Protein AF-A0A541BXY4-F1 (afdb_monomer_lite)

Foldseek 3Di:
DDDDDDDDDPDDDDDDLDPVPDDDDPLCPVVLVQLVCPCVDDVRDDDDDDDPPSCRVSSVSHSCVVVVNDDDDD

pLDDT: mean 91.66, std 8.8, range [51.34, 97.75]

Sequence (74 aa):
MTGPGQLAFAFPPAVSYAEADFVPAAASAEARAWLARWPGWPSGRLALWGPEGAGKSHLAAIWAARTQAAVLPA

Radius of gyrat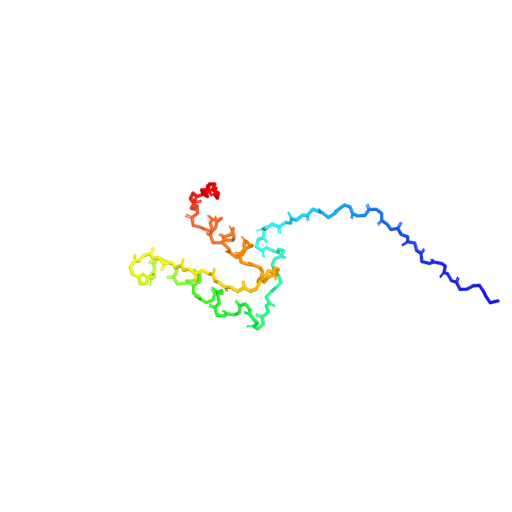ion: 17.61 Å; chains: 1; bounding box: 34×27×62 Å

Secondary structure (DSSP, 8-state):
--PPPPPPP---------GGG----GGGHHHHHHHTTTT--GGG------STTSSHHHHHHHHHHHHTPPPPP-

Structure (mmCIF, N/CA/C/O backbone):
data_AF-A0A541BXY4-F1
#
_entry.id   AF-A0A541BXY4-F1
#
loop_
_atom_site.group_PDB
_atom_site.id
_atom_site.type_symbol
_atom_site.label_atom_id
_atom_site.label_alt_id
_atom_site.label_comp_id
_atom_site.label_asym_id
_atom_site.label_entity_id
_atom_site.label_seq_id
_atom_site.pdbx_PDB_ins_code
_atom_site.Cartn_x
_atom_site.Cartn_y
_atom_site.Cartn_z
_atom_site.occupancy
_atom_site.B_iso_or_equiv
_atom_site.auth_seq_id
_atom_site.auth_comp_id
_atom_site.auth_asym_id
_atom_site.auth_atom_id
_atom_site.pdbx_PDB_model_num
ATOM 1 N N . MET A 1 1 ? 21.662 -0.148 -45.466 1.00 51.34 1 MET A N 1
ATOM 2 C CA . MET A 1 1 ? 20.924 -0.821 -44.377 1.00 51.34 1 MET A CA 1
ATOM 3 C C . MET A 1 1 ? 20.214 0.258 -43.580 1.00 51.34 1 MET A C 1
ATOM 5 O O . MET A 1 1 ? 20.855 0.904 -42.767 1.00 51.34 1 MET A O 1
ATOM 9 N N . THR A 1 2 ? 18.939 0.514 -43.855 1.00 61.59 2 THR A N 1
ATOM 10 C CA . THR A 1 2 ? 18.160 1.525 -43.123 1.00 61.59 2 THR A CA 1
ATOM 11 C C . THR A 1 2 ? 16.943 0.806 -42.563 1.00 61.59 2 THR A C 1
ATOM 13 O O . THR A 1 2 ? 15.964 0.585 -43.269 1.00 61.59 2 THR A O 1
ATOM 16 N N . GLY A 1 3 ? 17.075 0.308 -41.332 1.00 74.81 3 GLY A N 1
ATOM 17 C CA . GLY A 1 3 ? 15.954 -0.259 -40.585 1.00 74.81 3 GLY A CA 1
ATOM 18 C C . GLY A 1 3 ? 15.030 0.857 -40.087 1.00 74.81 3 GLY A C 1
ATOM 19 O O . GLY A 1 3 ? 15.474 2.005 -39.997 1.00 74.81 3 GLY A O 1
ATOM 20 N N . PRO A 1 4 ? 13.758 0.556 -39.788 1.00 76.94 4 PRO A N 1
ATOM 21 C CA . PRO A 1 4 ? 12.819 1.557 -39.295 1.00 76.94 4 PRO A CA 1
ATOM 22 C C . PRO A 1 4 ? 13.371 2.234 -38.029 1.00 76.94 4 PRO A C 1
ATOM 24 O O . PRO A 1 4 ? 13.810 1.562 -37.097 1.00 76.94 4 PRO A O 1
ATOM 27 N N . GLY A 1 5 ? 13.387 3.570 -38.026 1.00 85.25 5 GLY A N 1
ATOM 28 C CA . GLY A 1 5 ? 13.842 4.369 -36.888 1.00 85.25 5 GLY A CA 1
ATOM 29 C C . GLY A 1 5 ? 12.852 4.309 -35.723 1.00 85.25 5 GLY A C 1
ATOM 30 O O . GLY A 1 5 ? 11.641 4.251 -35.933 1.00 85.25 5 GLY A O 1
ATOM 31 N N . GLN A 1 6 ? 13.361 4.327 -34.490 1.00 88.31 6 GLN A N 1
ATOM 32 C CA . GLN A 1 6 ? 12.530 4.402 -33.288 1.00 88.31 6 GLN A CA 1
ATOM 33 C C . GLN A 1 6 ? 11.806 5.754 -33.225 1.00 88.31 6 GLN A C 1
ATOM 35 O O . GLN A 1 6 ? 12.434 6.807 -33.329 1.00 88.31 6 GLN A O 1
ATOM 40 N N . LEU A 1 7 ? 10.489 5.725 -33.017 1.00 86.06 7 LEU A N 1
ATOM 41 C CA . LEU A 1 7 ? 9.675 6.921 -32.806 1.00 86.06 7 LEU A CA 1
ATOM 42 C C . LEU A 1 7 ? 9.560 7.202 -31.305 1.00 86.06 7 LEU A C 1
ATOM 44 O O . LEU A 1 7 ? 9.149 6.335 -30.534 1.00 86.06 7 LEU A O 1
ATOM 48 N N . ALA A 1 8 ? 9.925 8.415 -30.891 1.00 85.44 8 ALA A N 1
ATOM 49 C CA . ALA A 1 8 ? 9.704 8.883 -29.530 1.00 85.44 8 ALA A CA 1
ATOM 50 C C . ALA A 1 8 ? 8.304 9.493 -29.426 1.00 85.44 8 ALA A C 1
ATOM 52 O O . ALA A 1 8 ? 7.989 10.470 -30.104 1.00 85.44 8 ALA A O 1
ATOM 53 N N . PHE A 1 9 ? 7.473 8.922 -28.562 1.00 83.69 9 PHE A N 1
ATOM 54 C CA . PHE A 1 9 ? 6.167 9.478 -28.240 1.00 83.69 9 PHE A CA 1
ATOM 55 C C . PHE A 1 9 ? 6.261 10.307 -26.961 1.00 83.69 9 PHE A C 1
ATOM 57 O O . PHE A 1 9 ? 6.821 9.861 -25.959 1.00 83.69 9 PHE A O 1
ATOM 64 N N . ALA A 1 10 ? 5.693 11.512 -26.989 1.00 81.81 10 ALA A N 1
ATOM 65 C CA . ALA A 1 10 ? 5.558 12.349 -25.807 1.00 81.81 10 ALA A CA 1
ATOM 66 C C . ALA A 1 10 ? 4.395 11.835 -24.946 1.00 81.81 10 ALA A C 1
ATOM 68 O O . ALA A 1 10 ? 3.279 12.344 -25.024 1.00 81.81 10 ALA A O 1
ATOM 69 N N . PHE A 1 11 ? 4.655 10.801 -24.145 1.00 80.00 11 PHE A N 1
ATOM 70 C CA . PHE A 1 11 ? 3.738 10.350 -23.103 1.00 80.00 11 PHE A CA 1
ATOM 71 C C . PHE A 1 11 ? 4.124 11.022 -21.782 1.00 80.00 11 PHE A C 1
ATOM 73 O O . PHE A 1 11 ? 5.079 10.580 -21.139 1.00 80.00 11 PHE A O 1
ATOM 80 N N . PRO A 1 12 ? 3.443 12.106 -21.367 1.00 76.50 12 PRO A N 1
ATOM 81 C CA . PRO A 1 12 ? 3.677 12.669 -20.047 1.00 76.50 12 PRO A CA 1
ATOM 82 C C . PRO A 1 12 ? 3.329 11.607 -18.991 1.00 76.50 12 PRO A C 1
ATOM 84 O O . PRO A 1 12 ? 2.253 11.007 -19.071 1.00 76.50 12 PRO A O 1
ATOM 87 N N . PRO A 1 13 ? 4.207 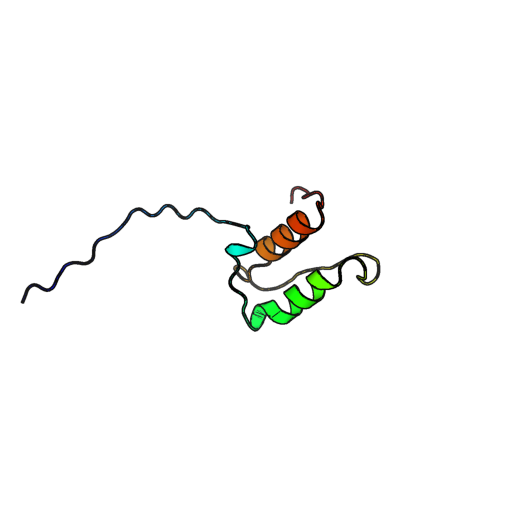11.343 -18.008 1.00 68.44 13 PRO A N 1
ATOM 88 C CA . PRO A 1 13 ? 3.909 10.385 -16.958 1.00 68.44 13 PRO A CA 1
ATOM 89 C C . PRO A 1 13 ? 2.825 10.964 -16.046 1.00 68.44 13 PRO A C 1
ATOM 91 O O . PRO A 1 13 ? 3.093 11.799 -15.185 1.00 68.44 13 PRO A O 1
ATOM 94 N N . ALA A 1 14 ? 1.585 10.524 -16.237 1.00 80.44 14 ALA A N 1
ATOM 95 C CA . ALA A 1 14 ? 0.543 10.692 -15.239 1.00 80.44 14 ALA A CA 1
ATOM 96 C C . ALA A 1 14 ? 0.642 9.515 -14.263 1.00 80.44 14 ALA A C 1
ATOM 98 O O . ALA A 1 14 ? 0.424 8.365 -14.646 1.00 80.44 14 ALA A O 1
ATOM 99 N N . VAL A 1 15 ? 1.003 9.786 -13.008 1.00 82.12 15 VAL A N 1
ATOM 100 C CA . VAL A 1 15 ? 0.944 8.759 -11.962 1.00 82.12 15 VAL A CA 1
ATOM 101 C C . VAL A 1 15 ? -0.522 8.527 -11.625 1.00 82.12 15 VAL A C 1
ATOM 103 O O . VAL A 1 15 ? -1.203 9.436 -11.153 1.00 82.12 15 VAL A O 1
ATOM 106 N N . SER A 1 16 ? -1.000 7.309 -11.864 1.00 91.00 16 SER A N 1
ATOM 107 C CA . SER A 1 16 ? -2.307 6.867 -11.391 1.00 91.00 16 SER A CA 1
ATOM 108 C C . SER A 1 16 ? -2.155 6.074 -10.101 1.00 91.00 16 SER A C 1
ATOM 110 O O . SER A 1 16 ? -1.283 5.215 -9.982 1.00 91.00 16 SER A O 1
ATOM 112 N N . TYR A 1 17 ? -3.039 6.351 -9.146 1.00 94.19 17 TYR A N 1
ATOM 113 C CA . TYR A 1 17 ? -3.188 5.572 -7.918 1.00 94.19 17 TYR A CA 1
ATOM 114 C C . TYR A 1 17 ? -4.469 4.730 -7.914 1.00 94.19 17 TYR A C 1
ATOM 116 O O . TYR A 1 17 ? -4.874 4.221 -6.867 1.00 94.19 17 TYR A O 1
ATOM 124 N N . ALA A 1 18 ? -5.116 4.574 -9.073 1.00 93.94 18 ALA A N 1
ATOM 125 C CA . ALA A 1 18 ? -6.266 3.697 -9.200 1.00 93.94 18 ALA A CA 1
ATOM 126 C C . ALA A 1 18 ? -5.851 2.241 -8.965 1.00 93.94 18 ALA A C 1
ATOM 128 O O . ALA A 1 18 ? -4.752 1.812 -9.317 1.00 93.94 18 ALA A O 1
ATOM 129 N N . GLU A 1 19 ? -6.751 1.459 -8.380 1.00 95.12 19 GLU A N 1
ATOM 130 C CA . GLU A 1 19 ? -6.502 0.043 -8.114 1.00 95.12 19 GLU A CA 1
ATOM 131 C C . GLU A 1 19 ? -6.230 -0.756 -9.392 1.00 95.12 19 GLU A C 1
ATOM 133 O O . GLU A 1 19 ? -5.348 -1.611 -9.399 1.00 95.12 19 GLU A O 1
ATOM 138 N N . ALA A 1 20 ? -6.940 -0.433 -10.476 1.00 95.81 20 ALA A N 1
ATOM 139 C CA . ALA A 1 20 ? -6.769 -1.076 -11.777 1.00 95.81 20 ALA A CA 1
ATOM 140 C C . ALA A 1 20 ? -5.358 -0.891 -12.365 1.00 95.81 20 ALA A C 1
ATOM 142 O O . ALA A 1 20 ? -4.915 -1.728 -13.146 1.00 95.81 20 ALA A O 1
ATOM 143 N N . ASP A 1 21 ? -4.644 0.161 -11.953 1.00 94.62 21 ASP A N 1
ATOM 144 C CA . ASP A 1 21 ? -3.296 0.477 -12.431 1.00 94.62 21 ASP A CA 1
ATOM 145 C C . ASP A 1 21 ? -2.197 -0.100 -11.523 1.00 94.62 21 ASP A C 1
ATOM 147 O O . ASP A 1 21 ? -1.005 0.060 -11.789 1.00 94.62 21 ASP A O 1
ATOM 151 N N . PHE A 1 22 ? -2.568 -0.782 -10.433 1.00 94.38 22 PHE A N 1
ATOM 152 C CA . PHE A 1 22 ? -1.606 -1.452 -9.568 1.00 94.38 22 PHE A CA 1
ATOM 153 C C . PHE A 1 22 ? -1.264 -2.835 -10.110 1.00 94.38 22 PHE A C 1
ATOM 155 O O . PHE A 1 22 ? -2.115 -3.720 -10.157 1.00 94.38 22 PHE A O 1
ATOM 162 N N . VAL A 1 23 ? 0.009 -3.058 -10.437 1.00 94.38 23 VAL A N 1
ATOM 163 C CA . VAL A 1 23 ? 0.502 -4.367 -10.881 1.00 94.38 23 VAL A CA 1
ATOM 164 C C . VAL A 1 23 ? 0.866 -5.224 -9.661 1.00 94.38 23 VAL A C 1
ATOM 166 O O . VAL A 1 23 ? 1.841 -4.922 -8.964 1.00 94.38 23 VAL A O 1
ATOM 169 N N . PRO A 1 24 ? 0.127 -6.310 -9.361 1.00 94.00 24 PRO A N 1
ATOM 170 C CA . PRO A 1 24 ? 0.444 -7.169 -8.231 1.00 94.00 24 PRO A CA 1
ATOM 171 C C . PRO A 1 24 ? 1.763 -7.909 -8.450 1.00 94.00 24 PRO A C 1
ATOM 173 O O . PRO A 1 24 ? 1.991 -8.502 -9.500 1.00 94.00 24 PRO A O 1
ATOM 176 N N . ALA A 1 25 ? 2.603 -7.943 -7.420 1.00 93.75 25 ALA A N 1
ATOM 177 C CA . ALA A 1 25 ? 3.865 -8.669 -7.431 1.00 93.75 25 AL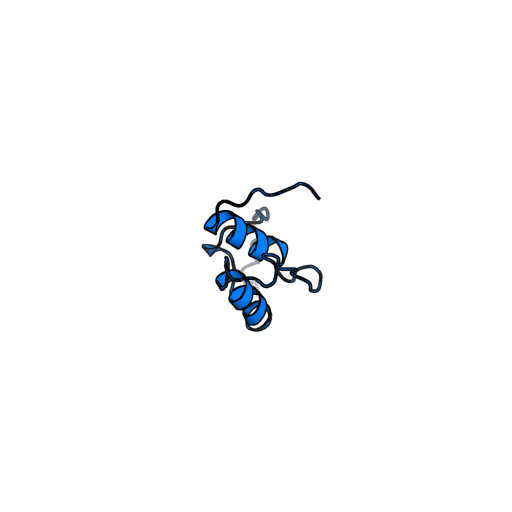A A CA 1
ATOM 178 C C . ALA A 1 25 ? 3.995 -9.530 -6.170 1.00 93.75 25 ALA A C 1
ATOM 180 O O . ALA A 1 25 ? 3.294 -9.315 -5.174 1.00 93.75 25 ALA A O 1
ATOM 181 N N . ALA A 1 26 ? 4.926 -10.487 -6.194 1.00 96.00 26 ALA A N 1
ATOM 182 C CA . ALA A 1 26 ? 5.278 -11.268 -5.008 1.00 96.00 26 ALA A CA 1
ATOM 183 C C . ALA A 1 26 ? 5.742 -10.353 -3.860 1.00 96.00 26 ALA A C 1
ATOM 185 O O . ALA A 1 26 ? 5.295 -10.508 -2.728 1.00 96.00 26 ALA A O 1
ATOM 186 N N . ALA A 1 27 ? 6.536 -9.323 -4.177 1.00 92.06 27 ALA A N 1
ATOM 187 C CA . ALA A 1 27 ? 7.038 -8.351 -3.205 1.00 92.06 27 ALA A CA 1
ATOM 188 C C . ALA A 1 27 ? 5.935 -7.530 -2.507 1.00 92.06 27 ALA A C 1
ATOM 190 O O . ALA A 1 27 ? 6.137 -7.064 -1.392 1.00 92.06 27 ALA A O 1
ATOM 191 N N . SER A 1 28 ? 4.761 -7.362 -3.129 1.00 95.38 28 SER A N 1
ATOM 192 C CA . SER A 1 28 ? 3.623 -6.640 -2.539 1.00 95.38 28 SER A CA 1
ATOM 193 C C . SER A 1 28 ? 2.546 -7.564 -1.967 1.00 95.38 28 SER A C 1
ATOM 195 O O . SER A 1 28 ? 1.509 -7.086 -1.507 1.00 95.38 28 SER A O 1
ATOM 197 N N . ALA A 1 29 ? 2.740 -8.887 -2.002 1.00 96.81 29 ALA A N 1
ATOM 198 C CA . ALA A 1 29 ? 1.724 -9.852 -1.585 1.00 96.81 29 ALA A CA 1
ATOM 199 C C . ALA A 1 29 ? 1.351 -9.715 -0.103 1.00 96.81 29 ALA A C 1
ATOM 201 O O . ALA A 1 29 ? 0.166 -9.646 0.221 1.00 96.81 29 ALA A O 1
ATOM 202 N N . GLU A 1 30 ? 2.343 -9.602 0.781 1.00 97.12 30 GLU A N 1
ATOM 203 C CA . GLU A 1 30 ? 2.107 -9.455 2.219 1.00 97.12 30 GLU A CA 1
ATOM 204 C C . GLU A 1 30 ? 1.389 -8.138 2.550 1.00 97.12 30 GLU A C 1
ATOM 206 O O . GLU A 1 30 ? 0.383 -8.141 3.260 1.00 97.12 30 GLU A O 1
ATOM 211 N N . ALA A 1 31 ? 1.841 -7.019 1.976 1.00 97.31 31 ALA A N 1
ATOM 212 C CA . ALA A 1 31 ? 1.205 -5.717 2.173 1.00 97.31 31 ALA A CA 1
ATOM 213 C C . ALA A 1 31 ? -0.267 -5.725 1.719 1.00 97.31 31 ALA A C 1
ATOM 215 O O . ALA A 1 31 ? -1.145 -5.250 2.440 1.00 97.31 31 ALA A O 1
ATOM 216 N N . ARG A 1 32 ? -0.565 -6.329 0.559 1.00 97.12 32 ARG A N 1
ATOM 217 C CA . ARG A 1 32 ? -1.944 -6.494 0.069 1.00 97.12 32 ARG A CA 1
ATOM 218 C C . ARG A 1 32 ? -2.789 -7.367 0.993 1.00 97.12 32 ARG A C 1
ATOM 220 O O . ARG A 1 32 ? -3.945 -7.031 1.242 1.00 97.12 32 ARG A O 1
ATOM 227 N N . ALA A 1 33 ? -2.222 -8.457 1.510 1.00 97.44 33 ALA A N 1
ATOM 228 C CA . ALA A 1 33 ? -2.916 -9.334 2.447 1.00 97.44 33 ALA A CA 1
ATOM 229 C C . ALA A 1 33 ? -3.273 -8.597 3.746 1.00 97.44 33 ALA A C 1
ATOM 231 O O . ALA A 1 33 ? -4.387 -8.748 4.241 1.00 97.44 33 ALA A O 1
ATOM 232 N N . TRP A 1 34 ? -2.376 -7.760 4.272 1.00 97.75 34 TRP A N 1
ATOM 233 C CA . TRP A 1 34 ? -2.668 -6.928 5.441 1.00 97.75 34 TRP A CA 1
ATOM 234 C C . TRP A 1 34 ? -3.732 -5.866 5.170 1.00 97.75 34 TRP A C 1
ATOM 236 O O . TRP A 1 34 ? -4.636 -5.697 5.988 1.00 97.75 34 TRP A O 1
ATOM 246 N N . LEU A 1 35 ? -3.695 -5.193 4.017 1.00 97.00 35 LEU A N 1
ATOM 247 C CA . LEU A 1 35 ? -4.714 -4.197 3.662 1.00 97.00 35 LEU A CA 1
ATOM 248 C C . LEU A 1 35 ? -6.109 -4.819 3.534 1.00 97.00 35 LEU A C 1
ATOM 250 O O . LEU A 1 35 ? -7.086 -4.216 3.969 1.00 97.00 35 LEU A O 1
ATOM 254 N N . ALA A 1 36 ? -6.202 -6.047 3.018 1.00 96.06 36 ALA A N 1
ATOM 255 C CA . ALA A 1 36 ? -7.458 -6.791 2.931 1.00 96.06 36 ALA A CA 1
ATOM 256 C C . ALA A 1 36 ? -8.044 -7.191 4.301 1.00 96.06 36 ALA A C 1
ATOM 258 O O . ALA A 1 36 ? -9.219 -7.532 4.376 1.00 96.06 36 ALA A O 1
ATOM 259 N N . ARG A 1 37 ? -7.255 -7.147 5.386 1.00 97.06 37 ARG A N 1
ATOM 260 C CA . ARG A 1 37 ? -7.726 -7.467 6.747 1.00 97.06 37 ARG A CA 1
ATOM 261 C C . ARG A 1 37 ? -8.479 -6.327 7.421 1.00 97.06 37 ARG A C 1
ATOM 263 O O . ARG A 1 37 ? -9.006 -6.545 8.506 1.00 97.06 37 ARG A O 1
ATOM 270 N N . TRP A 1 38 ? -8.510 -5.128 6.842 1.00 96.44 38 TRP A N 1
ATOM 271 C CA . TRP A 1 38 ? -9.314 -4.032 7.383 1.00 96.44 38 TRP A CA 1
ATOM 272 C C . TRP A 1 38 ? -10.786 -4.470 7.534 1.00 96.44 38 TRP A C 1
ATOM 274 O O . TRP A 1 38 ? -11.312 -5.079 6.602 1.00 96.44 38 TRP A O 1
ATOM 284 N N . PRO A 1 39 ? -11.477 -4.176 8.656 1.00 96.38 39 PRO A N 1
ATOM 285 C CA . PRO A 1 39 ? -11.062 -3.372 9.818 1.00 96.38 39 PRO A CA 1
ATOM 286 C C . PRO A 1 39 ? -10.390 -4.155 10.967 1.00 96.38 39 PRO A C 1
ATOM 288 O O . PRO A 1 39 ? -10.137 -3.595 12.029 1.00 96.38 39 PRO A O 1
ATOM 291 N N . GLY A 1 40 ? -10.072 -5.437 10.786 1.00 96.81 40 GLY A N 1
ATOM 292 C CA . GLY A 1 40 ? -9.508 -6.333 11.807 1.00 96.81 40 GLY A CA 1
ATOM 293 C C . GLY A 1 40 ? -8.014 -6.157 12.109 1.00 96.81 40 GLY A C 1
ATOM 294 O O . GLY A 1 40 ? -7.338 -7.128 12.449 1.00 96.81 40 GLY A O 1
ATOM 295 N N . TRP A 1 41 ? -7.455 -4.958 11.951 1.00 97.12 41 TRP A N 1
ATOM 296 C CA . TRP A 1 41 ? -6.043 -4.713 12.256 1.00 97.12 41 TRP A CA 1
ATOM 297 C C . TRP A 1 41 ? -5.778 -4.697 13.768 1.00 97.12 41 TRP A C 1
ATOM 299 O O . TRP A 1 41 ? -6.595 -4.160 14.523 1.00 97.12 41 TRP A O 1
ATOM 309 N N . PRO A 1 42 ? -4.618 -5.200 14.235 1.00 95.06 42 PRO A N 1
ATOM 310 C CA . PRO A 1 42 ? -4.206 -5.047 15.625 1.00 95.06 42 PRO A CA 1
ATOM 311 C C . PRO A 1 42 ? -4.225 -3.572 16.038 1.00 95.06 42 PRO A C 1
ATOM 313 O O . PRO A 1 42 ? -3.653 -2.716 15.362 1.00 95.06 42 PRO A O 1
ATOM 316 N N . SER A 1 43 ? -4.923 -3.262 17.130 1.00 95.56 43 SER A N 1
ATOM 317 C CA . SER A 1 43 ? -5.096 -1.886 17.625 1.00 95.56 43 SER A CA 1
ATOM 318 C C . SER A 1 43 ? -5.690 -0.900 16.599 1.00 95.56 43 SER A C 1
ATOM 320 O O . SER A 1 43 ? -5.550 0.311 16.768 1.00 95.56 43 SER A O 1
ATOM 322 N N . GLY A 1 44 ? -6.334 -1.398 15.534 1.00 95.31 44 GLY A N 1
ATOM 323 C CA . GLY A 1 44 ? -6.948 -0.594 14.474 1.00 95.31 44 GLY A CA 1
ATOM 324 C C . GLY A 1 44 ? -5.957 0.166 13.585 1.00 95.31 44 GLY A C 1
ATOM 325 O O . GLY A 1 44 ? -6.335 1.169 12.986 1.00 95.31 44 GLY A O 1
ATOM 326 N N . ARG A 1 45 ? -4.682 -0.248 13.525 1.00 95.38 45 ARG A N 1
ATOM 327 C CA . ARG A 1 45 ? -3.614 0.487 12.822 1.00 95.38 45 ARG A CA 1
ATOM 328 C C . ARG A 1 45 ? -2.738 -0.455 11.996 1.00 95.38 45 ARG A C 1
ATOM 330 O O . ARG A 1 45 ? -2.498 -1.591 12.392 1.00 95.38 45 ARG A O 1
ATOM 337 N N . LEU A 1 46 ? -2.222 0.044 10.876 1.00 96.88 46 LEU A N 1
ATOM 338 C CA . LEU A 1 46 ? -1.279 -0.659 10.007 1.00 96.88 46 LEU A CA 1
ATOM 339 C C . LEU A 1 46 ? -0.194 0.317 9.540 1.00 96.88 46 LEU A C 1
ATOM 341 O O . LEU A 1 46 ? -0.504 1.438 9.145 1.00 96.88 46 LEU A O 1
ATOM 345 N N . ALA A 1 47 ? 1.066 -0.117 9.563 1.00 95.88 47 ALA A N 1
ATOM 346 C CA . ALA A 1 47 ? 2.191 0.620 8.994 1.00 95.88 47 ALA A CA 1
ATOM 347 C C . ALA A 1 47 ? 2.721 -0.121 7.759 1.00 95.88 47 ALA A C 1
ATOM 349 O O . ALA A 1 47 ? 2.988 -1.319 7.825 1.00 95.88 47 ALA A O 1
ATOM 350 N N . LEU A 1 48 ? 2.889 0.594 6.642 1.00 95.44 48 LEU A N 1
ATOM 351 C CA . LEU A 1 48 ? 3.531 0.083 5.428 1.00 95.44 48 LEU A CA 1
ATOM 352 C C . LEU A 1 48 ? 4.946 0.660 5.325 1.00 95.44 48 LEU A C 1
ATOM 354 O O . LEU A 1 48 ? 5.116 1.877 5.285 1.00 95.44 48 LEU A O 1
ATOM 358 N N . TRP A 1 49 ? 5.960 -0.199 5.234 1.00 96.00 49 TRP A N 1
ATOM 359 C CA . TRP A 1 49 ? 7.359 0.204 5.073 1.00 96.00 49 TRP A CA 1
ATOM 360 C C . TRP A 1 49 ? 8.020 -0.538 3.908 1.00 96.00 49 TRP A C 1
ATOM 362 O O . TRP A 1 49 ? 7.515 -1.546 3.422 1.00 96.00 49 TRP A O 1
ATOM 372 N N . GLY A 1 50 ? 9.144 -0.007 3.429 1.00 94.75 50 GLY A N 1
ATOM 373 C CA . GLY A 1 50 ? 9.872 -0.549 2.283 1.00 94.75 50 GLY A CA 1
ATOM 374 C C . GLY A 1 50 ? 10.617 0.537 1.504 1.00 94.75 50 GLY A C 1
ATOM 375 O O . GLY A 1 50 ? 10.398 1.728 1.762 1.00 94.75 50 GLY A O 1
ATOM 376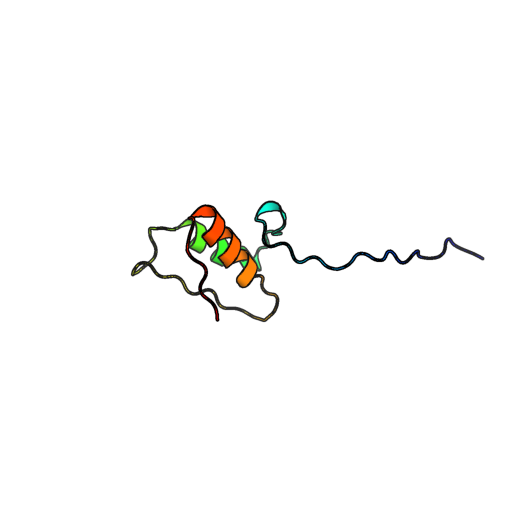 N N . PRO A 1 51 ? 11.470 0.150 0.542 1.00 96.12 51 PRO A N 1
ATOM 377 C CA . PRO A 1 51 ? 12.297 1.084 -0.218 1.00 96.12 51 PRO A CA 1
ATOM 378 C C . PRO A 1 51 ? 11.462 2.089 -1.027 1.00 96.12 51 PRO A C 1
ATOM 380 O O . PRO A 1 51 ? 10.245 1.938 -1.207 1.00 96.12 51 PRO A O 1
ATOM 383 N N . GLU A 1 52 ? 12.107 3.158 -1.489 1.00 95.25 52 GLU A N 1
ATOM 384 C CA . GLU A 1 52 ? 11.512 4.088 -2.451 1.00 95.25 52 GLU A CA 1
ATOM 385 C C . GLU A 1 52 ? 11.028 3.330 -3.700 1.00 95.25 52 GLU A C 1
ATOM 387 O O . GLU A 1 52 ? 11.606 2.318 -4.089 1.00 95.25 52 GLU A O 1
ATOM 392 N N . GLY A 1 53 ? 9.899 3.750 -4.274 1.00 91.62 53 GLY A N 1
ATOM 393 C CA . GLY A 1 53 ? 9.314 3.074 -5.437 1.00 91.62 53 GLY A CA 1
ATOM 394 C C . GLY A 1 53 ? 8.626 1.727 -5.158 1.00 91.62 53 GLY A C 1
ATOM 395 O O . GLY A 1 53 ? 8.034 1.163 -6.068 1.00 91.62 53 GLY A O 1
ATOM 396 N N . ALA A 1 54 ? 8.595 1.225 -3.916 1.00 94.25 54 ALA A N 1
ATOM 397 C CA . ALA A 1 54 ? 7.952 -0.060 -3.584 1.00 94.25 54 ALA A CA 1
ATOM 398 C C . ALA A 1 54 ? 6.402 -0.069 -3.639 1.00 94.25 54 ALA A C 1
ATOM 400 O O . ALA A 1 54 ? 5.776 -1.040 -3.221 1.00 94.25 54 ALA A O 1
ATOM 401 N N . GLY A 1 55 ? 5.758 1.016 -4.087 1.00 94.31 55 GLY A N 1
ATOM 402 C CA . GLY A 1 55 ? 4.294 1.094 -4.215 1.00 94.31 55 GLY A CA 1
ATOM 403 C C . GLY A 1 55 ? 3.520 1.390 -2.922 1.00 94.31 55 GLY A C 1
ATOM 404 O O . GLY A 1 55 ? 2.298 1.270 -2.910 1.00 94.31 55 GLY A O 1
ATOM 405 N N . LYS A 1 56 ? 4.191 1.811 -1.838 1.00 96.31 56 LYS A N 1
ATOM 406 C CA . LYS A 1 56 ? 3.559 2.118 -0.533 1.00 96.31 56 LYS A CA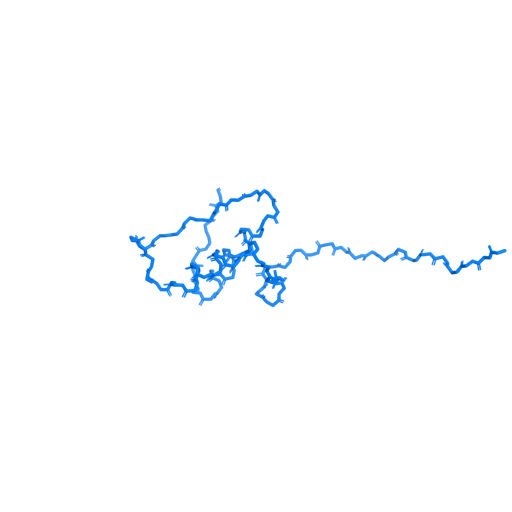 1
ATOM 407 C C . LYS A 1 56 ? 2.408 3.128 -0.652 1.00 96.31 56 LYS A C 1
ATOM 409 O O . LYS A 1 56 ? 1.314 2.861 -0.166 1.00 96.31 56 LYS A O 1
ATOM 414 N N . SER A 1 57 ? 2.643 4.251 -1.336 1.00 95.25 57 SER A N 1
ATOM 415 C CA . SER A 1 57 ? 1.637 5.305 -1.530 1.00 95.25 57 SER A CA 1
ATOM 416 C C . SER A 1 57 ? 0.450 4.825 -2.366 1.00 95.25 57 SER A C 1
ATOM 418 O O . SER A 1 57 ? -0.689 5.150 -2.055 1.00 95.25 57 SER A O 1
ATOM 420 N N . HIS A 1 58 ? 0.700 3.989 -3.378 1.00 96.12 58 HIS A N 1
ATOM 421 C CA . HIS A 1 58 ? -0.351 3.408 -4.217 1.00 96.12 58 HIS A CA 1
ATOM 422 C C . HIS A 1 58 ? -1.231 2.447 -3.422 1.00 96.12 58 HIS A C 1
ATOM 424 O O . HIS A 1 58 ? -2.451 2.561 -3.436 1.00 96.12 58 HIS A O 1
ATOM 430 N N . LEU A 1 59 ? -0.617 1.552 -2.650 1.00 97.12 59 LEU A N 1
ATOM 431 C CA . LEU A 1 59 ? -1.335 0.630 -1.775 1.00 97.12 59 LEU A CA 1
ATOM 432 C C . LEU A 1 59 ? -2.171 1.360 -0.710 1.00 97.12 59 LEU A C 1
ATOM 434 O O . LEU A 1 59 ? -3.316 0.977 -0.464 1.00 97.12 59 LEU A O 1
ATOM 438 N N . ALA A 1 60 ? -1.632 2.430 -0.116 1.00 96.56 60 ALA A N 1
ATOM 439 C CA . ALA A 1 60 ? -2.371 3.275 0.821 1.00 96.56 60 ALA A CA 1
ATOM 440 C C . ALA A 1 60 ? -3.559 3.985 0.146 1.00 96.56 60 ALA A C 1
ATOM 442 O O . ALA A 1 60 ? -4.651 4.010 0.712 1.00 96.56 60 ALA A O 1
ATOM 443 N N . ALA A 1 61 ? -3.376 4.500 -1.075 1.00 96.31 61 ALA A N 1
ATOM 444 C CA . ALA A 1 61 ? -4.438 5.141 -1.849 1.00 96.31 61 ALA A CA 1
ATOM 445 C C . ALA A 1 61 ? -5.565 4.164 -2.224 1.00 96.31 61 ALA A C 1
ATOM 447 O O . ALA A 1 61 ? -6.738 4.509 -2.092 1.00 96.31 61 ALA A O 1
ATOM 448 N N . ILE A 1 62 ? -5.229 2.928 -2.610 1.00 96.94 62 ILE A N 1
ATOM 449 C CA . ILE A 1 62 ? -6.214 1.867 -2.882 1.00 96.94 62 ILE A CA 1
ATOM 450 C C . ILE A 1 62 ? -7.047 1.577 -1.639 1.00 96.94 62 ILE A C 1
ATOM 452 O O . ILE A 1 62 ? -8.273 1.523 -1.711 1.00 96.94 62 ILE A O 1
ATOM 456 N N . TRP A 1 63 ? -6.395 1.393 -0.489 1.00 97.38 63 TRP A N 1
ATOM 457 C CA . TRP A 1 63 ? -7.114 1.167 0.761 1.00 97.38 63 TRP A CA 1
ATOM 458 C C . TRP A 1 63 ? -8.026 2.346 1.101 1.00 97.38 63 TRP A C 1
ATOM 460 O O . TRP A 1 63 ? -9.211 2.127 1.337 1.00 97.38 63 TRP A O 1
ATOM 470 N N . ALA A 1 64 ? -7.523 3.581 1.022 1.00 97.44 64 ALA A N 1
ATOM 471 C CA . ALA A 1 64 ? -8.317 4.769 1.311 1.00 97.44 64 ALA A CA 1
ATOM 472 C C . ALA A 1 64 ? -9.536 4.899 0.387 1.00 97.44 64 ALA A C 1
ATOM 474 O O . ALA A 1 64 ? -10.627 5.202 0.865 1.00 97.44 64 ALA A O 1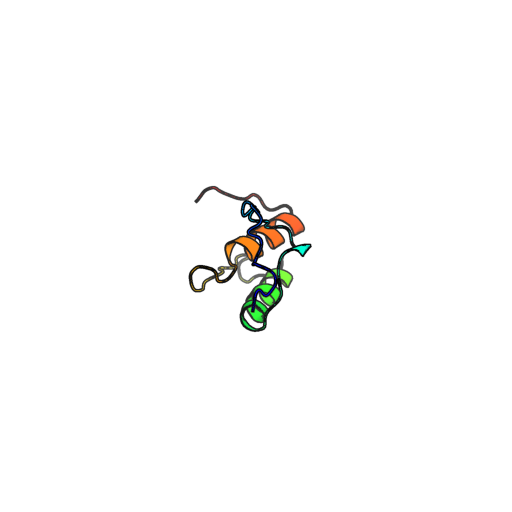
ATOM 475 N N . ALA A 1 65 ? -9.384 4.603 -0.908 1.00 96.75 65 ALA A N 1
ATOM 476 C CA . ALA A 1 65 ? -10.492 4.587 -1.859 1.00 96.75 65 ALA A CA 1
ATOM 477 C C . ALA A 1 65 ? -11.543 3.519 -1.509 1.00 96.75 65 ALA A C 1
ATOM 479 O O . ALA A 1 65 ? -12.737 3.810 -1.512 1.00 96.75 65 ALA A O 1
ATOM 480 N N . ARG A 1 66 ? -11.113 2.301 -1.151 1.00 96.06 66 ARG A N 1
ATOM 481 C CA . ARG A 1 66 ? -12.013 1.195 -0.777 1.00 96.06 66 ARG A CA 1
ATOM 482 C C . ARG A 1 66 ? -12.779 1.454 0.520 1.00 96.06 66 ARG A C 1
ATOM 484 O O . ARG A 1 66 ? -13.918 1.020 0.646 1.00 96.06 66 ARG A O 1
ATOM 491 N N . THR A 1 67 ? -12.154 2.115 1.492 1.00 96.88 67 THR A N 1
ATOM 492 C CA . THR A 1 67 ? -12.728 2.328 2.832 1.00 96.88 67 THR A CA 1
ATOM 493 C C . THR A 1 67 ? -13.269 3.736 3.047 1.00 96.88 67 THR A C 1
ATOM 495 O O . THR A 1 67 ? -13.713 4.044 4.150 1.00 96.88 67 THR A O 1
ATOM 498 N N . GLN A 1 68 ? -13.180 4.600 2.034 1.00 96.81 68 GLN A N 1
ATOM 499 C CA . GLN A 1 68 ? -13.457 6.036 2.131 1.00 96.81 68 GLN A CA 1
ATOM 500 C C . GLN A 1 68 ? -12.686 6.723 3.273 1.00 96.81 68 GLN A C 1
ATOM 502 O O . GLN A 1 68 ? -13.214 7.595 3.964 1.00 96.81 68 GLN A O 1
ATOM 507 N N . ALA A 1 69 ? -11.435 6.311 3.505 1.00 96.44 69 ALA A N 1
ATOM 508 C CA . ALA A 1 69 ? -10.613 6.914 4.548 1.00 96.44 69 ALA A CA 1
ATOM 509 C C . ALA A 1 69 ? -10.188 8.338 4.162 1.00 96.44 69 ALA A C 1
ATOM 511 O O . ALA A 1 69 ? -9.873 8.621 3.005 1.00 96.44 69 ALA A O 1
ATOM 512 N N . ALA A 1 70 ? -10.116 9.222 5.157 1.00 96.56 70 ALA A N 1
ATOM 513 C CA . ALA A 1 70 ? -9.525 10.540 4.980 1.00 96.56 70 ALA A CA 1
ATOM 514 C C . ALA A 1 70 ? -8.008 10.419 4.763 1.00 96.56 70 ALA A C 1
ATOM 516 O O . ALA A 1 70 ? -7.315 9.747 5.530 1.00 96.56 70 ALA A O 1
ATOM 517 N N . VAL A 1 71 ? -7.493 11.097 3.737 1.00 95.00 71 VAL A N 1
ATOM 518 C CA . VAL A 1 71 ? -6.053 11.220 3.484 1.00 95.00 71 VAL A CA 1
ATOM 519 C C . VAL A 1 71 ? -5.567 12.513 4.126 1.00 95.00 71 VAL A C 1
ATOM 521 O O . VAL A 1 71 ? -6.075 13.591 3.821 1.00 95.00 71 VAL A O 1
ATOM 524 N N . LEU A 1 72 ? -4.600 12.398 5.034 1.00 94.00 72 LEU A N 1
ATOM 525 C CA . LEU A 1 72 ? -4.003 13.540 5.720 1.00 94.00 72 LEU A CA 1
ATOM 526 C C . LEU A 1 72 ? -2.745 14.011 4.973 1.00 94.00 72 LEU A C 1
ATOM 528 O O . LEU A 1 72 ? -2.056 13.180 4.375 1.00 94.00 72 LEU A O 1
ATOM 532 N N . PRO A 1 73 ? -2.436 15.320 4.993 1.00 89.19 73 PRO A N 1
ATOM 533 C CA . PRO A 1 73 ? -1.162 15.821 4.492 1.00 89.19 73 PRO A CA 1
ATOM 534 C C . PRO A 1 73 ? 0.007 15.229 5.294 1.00 89.19 73 PRO A C 1
ATOM 536 O O . PRO A 1 73 ? -0.150 14.896 6.471 1.00 89.19 73 PRO A O 1
ATOM 539 N N . ALA A 1 74 ? 1.150 15.082 4.621 1.00 76.31 74 ALA A N 1
ATOM 540 C CA . ALA A 1 74 ? 2.401 14.624 5.225 1.00 76.31 74 ALA A CA 1
ATOM 541 C C . ALA A 1 74 ? 3.015 15.681 6.153 1.00 76.31 74 ALA A C 1
ATOM 543 O O . ALA A 1 74 ? 2.848 16.888 5.858 1.00 76.31 74 ALA A O 1
#